Protein AF-A0A850ULE9-F1 (afdb_monomer_lite)

Organism: NCBI:txid667144

InterPro domains:
  IPR045851 AMP-binding enzyme domain superfamily [G3DSA:3.30.300.30] (105-143)

Sequence (145 aa):
MIGNGLRPGVWSEFKQRFGVGHICELYAASDGNIGFSNILNFDNTVGFSLIPWALVEYAHDTGAPLRNSQGFMQKGDCYFNTGDLLRDIGFGHVQFVDRLGDTYRWKGENVSTTEVENVLLGHPQVAEVVAYGVEIHNTNGRAGM

Foldseek 3Di:
DEEAADALVCQVVVCVVPVPPAYWAKYDAPPDPWIAIDPVRDGQFNHATPDDDDDFDADPPPRHTDADPVRDTPDDRDDDCSQWDWDDPDPRIIHTDGGNPQWKADPRDIHHQSVVFVVVCVDPVDPGDGWGFDDDPPDDMTDID

Secondary structure (DSSP, 8-state):
-EES---HHHHHHHHHHHT----EEEEE-TT-S-EEE-TT--TT--EE-SS---PPPB-TTT-PBP--TTSPPTTTS-----SEEEEEEETTEEEEEEETT--EEETTEEE-HHHHHHHHHTSTT-------EEE-TTSSSEEE-

Radius of gyration: 17.44 Å; chains: 1; bounding box: 46×30×47 Å

Structure (mmCIF, N/CA/C/O backbone):
data_AF-A0A850ULE9-F1
#
_entry.id   AF-A0A850ULE9-F1
#
loop_
_atom_site.group_PDB
_atom_site.id
_atom_site.type_symbol
_atom_site.label_atom_id
_atom_site.label_alt_id
_atom_site.label_comp_id
_atom_site.label_asym_id
_atom_site.label_entity_id
_atom_site.label_seq_id
_atom_site.pdbx_PDB_ins_code
_atom_site.Cartn_x
_atom_site.Cartn_y
_atom_site.Cartn_z
_atom_site.occupancy
_atom_site.B_iso_or_equiv
_atom_site.auth_seq_id
_atom_site.auth_comp_id
_atom_site.auth_asym_id
_atom_site.auth_atom_id
_atom_site.pdbx_PDB_model_num
ATOM 1 N N . MET A 1 1 ? -4.419 -2.521 19.288 1.00 75.69 1 MET A N 1
ATOM 2 C CA . MET A 1 1 ? -4.435 -3.613 18.290 1.00 75.69 1 MET A CA 1
ATOM 3 C C . MET A 1 1 ? -3.129 -3.570 17.513 1.00 75.69 1 MET A C 1
ATOM 5 O O . MET A 1 1 ? -2.621 -2.471 17.329 1.00 75.69 1 MET A O 1
ATOM 9 N N . ILE A 1 2 ? -2.585 -4.723 17.113 1.00 77.44 2 ILE A N 1
ATOM 10 C CA . ILE A 1 2 ? -1.470 -4.797 16.158 1.00 77.44 2 ILE A CA 1
ATOM 11 C C . ILE A 1 2 ? -2.048 -5.283 14.825 1.00 77.44 2 ILE A C 1
ATOM 13 O O . ILE A 1 2 ? -2.752 -6.293 14.824 1.00 77.44 2 ILE A O 1
ATOM 17 N N . GLY A 1 3 ? -1.821 -4.534 13.749 1.00 71.69 3 GLY A N 1
ATOM 18 C CA . GLY A 1 3 ? -2.360 -4.774 12.409 1.00 71.69 3 GLY A CA 1
ATOM 19 C C . GLY A 1 3 ? -1.267 -4.934 11.350 1.00 71.69 3 GLY A C 1
ATOM 20 O O . GLY A 1 3 ? -0.075 -4.835 11.655 1.00 71.69 3 GLY A O 1
ATOM 21 N N . ASN A 1 4 ? -1.694 -5.209 10.114 1.00 75.19 4 ASN A N 1
ATOM 22 C CA . ASN A 1 4 ? -0.820 -5.319 8.945 1.00 75.19 4 ASN A CA 1
ATOM 23 C C . ASN A 1 4 ? -1.383 -4.519 7.755 1.00 75.19 4 ASN A C 1
ATOM 25 O O . ASN A 1 4 ? -1.817 -5.087 6.756 1.00 75.19 4 ASN A O 1
ATOM 29 N N . GLY A 1 5 ? -1.436 -3.198 7.903 1.00 69.25 5 GLY A N 1
ATOM 30 C CA . GLY A 1 5 ? -1.832 -2.250 6.866 1.00 69.25 5 GLY A CA 1
ATOM 31 C C . GLY A 1 5 ? -3.338 -2.035 6.746 1.00 69.25 5 GLY A C 1
ATOM 32 O O . GLY A 1 5 ? -3.873 -2.115 5.641 1.00 69.25 5 GLY A O 1
ATOM 33 N N . LEU A 1 6 ? -4.044 -1.740 7.847 1.00 77.19 6 LEU A N 1
ATOM 34 C CA . LEU A 1 6 ? -5.456 -1.353 7.750 1.00 77.19 6 LEU A CA 1
ATOM 35 C C . LEU A 1 6 ? -5.609 -0.137 6.814 1.00 77.19 6 LEU A C 1
ATOM 37 O O . LEU A 1 6 ? -4.830 0.819 6.874 1.00 77.19 6 LEU A O 1
ATOM 41 N N . ARG A 1 7 ? -6.630 -0.158 5.951 1.00 76.00 7 ARG A N 1
ATOM 42 C CA . ARG A 1 7 ? -6.848 0.898 4.954 1.00 76.00 7 ARG A CA 1
ATOM 43 C C . ARG A 1 7 ? -7.200 2.233 5.614 1.00 76.00 7 ARG A C 1
ATOM 45 O O . ARG A 1 7 ? -8.101 2.246 6.451 1.00 76.00 7 ARG A O 1
ATOM 52 N N . PRO A 1 8 ? -6.612 3.361 5.178 1.00 78.06 8 PRO A N 1
ATOM 53 C CA . PRO A 1 8 ? -6.877 4.690 5.740 1.00 78.06 8 PRO A CA 1
ATOM 54 C C . PRO A 1 8 ? -8.362 5.051 5.892 1.00 78.06 8 PRO A C 1
ATOM 56 O O . PRO A 1 8 ? -8.768 5.618 6.900 1.00 78.06 8 PRO A O 1
ATOM 59 N N . GLY A 1 9 ? -9.195 4.692 4.909 1.00 77.56 9 GLY A N 1
ATOM 60 C CA . GLY A 1 9 ? -10.633 4.980 4.948 1.00 77.56 9 GLY A CA 1
ATOM 61 C C . GLY A 1 9 ? -11.392 4.247 6.060 1.00 77.56 9 GLY A C 1
ATOM 62 O O . GLY A 1 9 ? -12.436 4.716 6.492 1.00 77.56 9 GLY A O 1
ATOM 63 N N . VAL A 1 10 ? -10.853 3.131 6.560 1.00 80.75 10 VAL A N 1
ATOM 64 C CA . VAL A 1 10 ? -11.532 2.235 7.510 1.00 80.75 10 VAL A CA 1
ATOM 65 C C . VAL A 1 10 ? -11.115 2.506 8.963 1.00 80.75 10 VAL A C 1
ATOM 67 O O . VAL A 1 10 ? -11.829 2.131 9.890 1.00 80.75 10 VAL A O 1
ATOM 70 N N . TRP A 1 11 ? -9.985 3.183 9.206 1.00 85.50 11 TRP A N 1
ATOM 71 C CA . TRP A 1 11 ? -9.425 3.356 10.559 1.00 85.50 11 TRP A CA 1
ATOM 72 C C . TRP A 1 11 ? -10.388 4.012 11.539 1.00 85.50 11 TRP A C 1
ATOM 74 O O . TRP A 1 11 ? -10.593 3.495 12.638 1.00 85.50 11 TRP A O 1
ATOM 84 N N . SER A 1 12 ? -10.961 5.153 11.160 1.00 85.44 12 SER A N 1
ATOM 85 C CA . SER A 1 12 ? -11.820 5.942 12.046 1.00 85.44 12 SER A CA 1
ATOM 86 C C . SER A 1 12 ? -13.062 5.155 12.458 1.00 85.44 12 SER A C 1
ATOM 88 O O . SER A 1 12 ? -13.373 5.061 13.647 1.00 85.44 12 SER A O 1
ATOM 90 N N . GLU A 1 13 ? -13.726 4.528 11.487 1.00 85.25 13 GLU A N 1
ATOM 91 C CA . GLU A 1 13 ? -14.904 3.694 11.725 1.00 85.25 13 GLU A CA 1
ATOM 92 C C . GLU A 1 13 ? -14.557 2.469 12.568 1.00 85.25 13 GLU A C 1
ATOM 94 O O . GLU A 1 13 ? -15.275 2.141 13.511 1.00 85.25 13 GLU A O 1
ATOM 99 N N . PHE A 1 14 ? -13.420 1.827 12.294 1.00 85.69 14 PHE A N 1
ATOM 100 C CA . PHE A 1 14 ? -12.947 0.677 13.053 1.00 85.69 14 PHE A CA 1
ATOM 101 C C . PHE A 1 14 ? -12.672 1.031 14.521 1.00 85.69 14 PHE A C 1
ATOM 103 O O . PHE A 1 14 ? -13.171 0.360 15.431 1.00 85.69 14 PHE A O 1
ATOM 110 N N . LYS A 1 15 ? -11.924 2.115 14.773 1.00 88.75 15 LYS A N 1
ATOM 111 C CA . LYS A 1 15 ? -11.646 2.602 16.133 1.00 88.75 15 LYS A CA 1
ATOM 112 C C . LYS A 1 15 ? -12.935 2.895 16.888 1.00 88.75 15 LYS A C 1
ATOM 114 O O . LYS A 1 15 ? -13.076 2.462 18.031 1.00 88.75 15 LYS A O 1
ATOM 119 N N . GLN A 1 16 ? -13.875 3.586 16.245 1.00 88.81 16 GLN A N 1
ATOM 120 C CA . GLN A 1 16 ? -15.159 3.936 16.842 1.00 88.81 16 GLN A CA 1
ATOM 121 C C . GLN A 1 16 ? -16.005 2.694 17.140 1.00 88.81 16 GLN A C 1
ATOM 123 O O . GLN A 1 16 ? -16.526 2.556 18.246 1.00 88.81 16 GLN A O 1
ATOM 128 N N . ARG A 1 17 ? -16.120 1.777 16.176 1.00 89.62 17 ARG A N 1
ATOM 129 C CA . ARG A 1 17 ? -16.961 0.579 16.274 1.00 89.62 17 ARG A CA 1
ATOM 130 C C . ARG A 1 17 ? -16.498 -0.376 17.368 1.00 89.62 17 ARG A C 1
ATOM 132 O O . ARG A 1 17 ? -17.336 -0.960 18.049 1.00 89.62 17 ARG A O 1
ATOM 139 N N . PHE A 1 18 ? -15.187 -0.541 17.534 1.00 89.50 18 PHE A N 1
ATOM 140 C CA . PHE A 1 18 ? -14.614 -1.528 18.453 1.00 89.50 18 PHE A CA 1
ATOM 141 C C . PHE A 1 18 ? -13.975 -0.918 19.709 1.00 89.50 18 PHE A C 1
ATOM 143 O O . PHE A 1 18 ? -13.430 -1.653 20.531 1.00 89.50 18 PHE A O 1
ATOM 150 N N . GLY A 1 19 ? -14.026 0.407 19.878 1.00 89.25 19 GLY A N 1
ATOM 151 C CA . GLY A 1 19 ? -13.435 1.091 21.032 1.00 89.25 19 GLY A CA 1
ATOM 152 C C . GLY A 1 19 ? -11.908 0.975 21.090 1.00 89.25 19 GLY A C 1
ATOM 153 O O . GLY A 1 19 ? -11.328 0.886 22.172 1.00 89.25 19 GLY A O 1
ATOM 154 N N . VAL A 1 20 ? -11.239 0.939 19.934 1.00 87.75 20 VAL A N 1
ATOM 155 C CA . VAL A 1 20 ? -9.781 0.766 19.850 1.00 87.75 20 VAL A CA 1
ATOM 156 C C . VAL A 1 20 ? -9.090 2.128 19.909 1.00 87.75 20 VAL A C 1
ATOM 158 O O . VAL A 1 20 ? -9.109 2.885 18.946 1.00 87.75 20 VAL A O 1
ATOM 161 N N . GLY A 1 21 ? -8.431 2.435 21.029 1.00 83.94 21 GLY A N 1
ATOM 162 C CA . GLY A 1 21 ? -7.683 3.694 21.185 1.00 83.94 21 GLY A CA 1
ATOM 163 C C . GLY A 1 21 ? -6.339 3.732 20.445 1.00 83.94 21 GLY A C 1
ATOM 164 O O . GLY A 1 21 ? -5.875 4.803 20.057 1.00 83.94 21 GLY A O 1
ATOM 165 N N . HIS A 1 22 ? -5.722 2.566 20.221 1.00 86.00 22 HIS A N 1
ATOM 166 C CA . HIS A 1 22 ? -4.390 2.458 19.619 1.00 86.00 22 HIS A CA 1
ATOM 167 C C . HIS A 1 22 ? -4.329 1.379 18.535 1.00 86.00 22 HIS A C 1
ATOM 169 O O . HIS A 1 22 ? -4.675 0.216 18.790 1.00 86.00 22 HIS A O 1
ATOM 175 N N . ILE A 1 23 ? -3.835 1.756 17.356 1.00 85.88 23 ILE A N 1
ATOM 176 C CA . ILE A 1 23 ? -3.549 0.856 16.234 1.00 85.88 23 ILE A CA 1
ATOM 177 C C . ILE A 1 23 ? -2.048 0.938 15.961 1.00 85.88 23 ILE A C 1
ATOM 179 O O . ILE A 1 23 ? -1.535 1.983 15.577 1.00 85.88 23 ILE A O 1
ATOM 183 N N . CYS A 1 24 ? -1.349 -0.167 16.200 1.00 86.56 24 CYS A N 1
ATOM 184 C CA . CYS A 1 24 ? 0.055 -0.326 15.858 1.00 86.56 24 CYS A CA 1
ATOM 185 C C . CYS A 1 24 ? 0.130 -1.136 14.566 1.00 86.56 24 CYS A C 1
ATOM 187 O O . CYS A 1 24 ? -0.217 -2.314 14.555 1.00 86.56 24 CYS A O 1
ATOM 189 N N . GLU A 1 25 ? 0.544 -0.505 13.479 1.00 88.69 25 GLU A N 1
ATOM 190 C CA . GLU A 1 25 ? 0.745 -1.184 12.204 1.00 88.69 25 GLU A CA 1
ATOM 191 C C . GLU A 1 25 ? 2.181 -1.671 12.067 1.00 88.69 25 GLU A C 1
ATOM 193 O O . GLU A 1 25 ? 3.126 -1.029 12.540 1.00 88.69 25 GLU A O 1
ATOM 198 N N . LEU A 1 26 ? 2.327 -2.802 11.391 1.00 88.75 26 LEU A N 1
ATOM 199 C CA . LEU A 1 26 ? 3.597 -3.319 10.914 1.00 88.75 26 LEU A CA 1
ATOM 200 C C . LEU A 1 26 ? 3.477 -3.517 9.410 1.00 88.75 26 LEU A C 1
ATOM 202 O O . LEU A 1 26 ? 2.473 -4.034 8.941 1.00 88.75 26 LEU A O 1
ATOM 206 N N . TYR A 1 27 ? 4.499 -3.120 8.666 1.00 90.06 27 TYR A N 1
ATOM 207 C CA . TYR A 1 27 ? 4.617 -3.422 7.245 1.00 90.06 27 TYR A CA 1
ATOM 208 C C . TYR A 1 27 ? 6.030 -3.917 6.965 1.00 90.06 27 TYR A C 1
ATOM 210 O O . TYR A 1 27 ? 7.010 -3.279 7.350 1.00 90.06 27 TYR A O 1
ATOM 218 N N . ALA A 1 28 ? 6.142 -5.065 6.309 1.00 88.38 28 ALA A N 1
ATOM 219 C CA . ALA A 1 28 ? 7.403 -5.638 5.867 1.00 88.38 28 ALA A CA 1
ATOM 220 C C . ALA A 1 28 ? 7.142 -6.630 4.729 1.00 88.38 28 ALA A C 1
ATOM 222 O O . ALA A 1 28 ? 6.081 -7.251 4.670 1.00 88.38 28 ALA A O 1
ATOM 223 N N . ALA A 1 29 ? 8.135 -6.821 3.866 1.00 84.62 29 ALA A N 1
ATOM 224 C CA . ALA A 1 29 ? 8.146 -7.896 2.880 1.00 84.62 29 ALA A CA 1
ATOM 225 C C . ALA A 1 29 ? 9.063 -9.021 3.370 1.00 84.62 29 ALA A C 1
ATOM 227 O O . ALA A 1 29 ? 10.147 -8.741 3.876 1.00 84.62 29 ALA A O 1
ATOM 228 N N . SER A 1 30 ? 8.667 -10.286 3.197 1.00 81.38 30 SER A N 1
ATOM 229 C CA . SER A 1 30 ? 9.490 -11.437 3.609 1.00 81.38 30 SER A CA 1
ATOM 230 C C . SER A 1 30 ? 10.855 -11.472 2.916 1.00 81.38 30 SER A C 1
ATOM 232 O O . SER A 1 30 ? 11.839 -11.868 3.533 1.00 81.38 30 SER A O 1
ATOM 234 N N . ASP A 1 31 ? 10.910 -11.012 1.665 1.00 81.44 31 ASP A N 1
ATOM 235 C CA . ASP A 1 31 ? 12.137 -10.934 0.864 1.00 81.44 31 ASP A CA 1
ATOM 236 C C . ASP A 1 31 ? 12.844 -9.567 0.980 1.00 81.44 31 ASP A C 1
ATOM 238 O O . ASP A 1 31 ? 13.901 -9.350 0.387 1.00 81.44 31 ASP A O 1
ATOM 242 N N . GLY A 1 32 ? 12.260 -8.629 1.734 1.00 80.00 32 GLY A N 1
ATOM 243 C CA . GLY A 1 32 ? 12.798 -7.292 1.959 1.00 80.00 32 GLY A CA 1
ATOM 244 C C . GLY A 1 32 ? 13.578 -7.202 3.269 1.00 80.00 32 GLY A C 1
ATOM 245 O O . GLY A 1 32 ? 13.284 -7.874 4.251 1.00 80.00 32 GLY A O 1
ATOM 246 N N . ASN A 1 33 ? 14.567 -6.314 3.314 1.00 82.75 33 ASN A N 1
ATOM 247 C CA . ASN A 1 33 ? 15.337 -6.014 4.526 1.00 82.75 33 ASN A CA 1
ATOM 248 C C . ASN A 1 33 ? 14.840 -4.759 5.269 1.00 82.75 33 ASN A C 1
ATOM 250 O O . ASN A 1 33 ? 15.458 -4.350 6.252 1.00 82.75 33 ASN A O 1
ATOM 254 N N . ILE A 1 34 ? 13.751 -4.144 4.796 1.00 87.62 34 ILE A N 1
ATOM 255 C CA . ILE A 1 34 ? 13.150 -2.942 5.378 1.00 87.62 34 ILE A CA 1
ATOM 256 C C . ILE A 1 34 ? 11.759 -3.267 5.909 1.00 87.62 34 ILE A C 1
ATOM 258 O O . ILE A 1 34 ? 10.946 -3.887 5.225 1.00 87.62 34 ILE A O 1
ATOM 262 N N . GLY A 1 35 ? 11.493 -2.802 7.127 1.00 89.75 35 GLY A N 1
ATOM 263 C CA . GLY A 1 35 ? 10.169 -2.791 7.730 1.00 89.75 35 GLY A CA 1
ATOM 264 C C . GLY A 1 35 ? 9.808 -1.398 8.236 1.00 89.75 35 GLY A C 1
ATOM 265 O O . GLY A 1 35 ? 10.685 -0.583 8.541 1.00 89.75 35 GLY A O 1
ATOM 266 N N . PHE A 1 36 ? 8.510 -1.147 8.326 1.00 92.62 36 PHE A N 1
ATOM 267 C CA . PHE A 1 36 ? 7.907 0.067 8.849 1.00 92.62 36 PHE A CA 1
ATOM 268 C C . PHE A 1 36 ? 7.023 -0.304 10.035 1.00 92.62 36 PHE A C 1
ATOM 270 O O . PHE A 1 36 ? 6.395 -1.367 10.046 1.00 92.62 36 PHE A O 1
ATOM 277 N N . SER A 1 37 ? 7.005 0.551 11.054 1.00 92.25 37 SER A N 1
ATOM 278 C CA . SER A 1 37 ? 6.159 0.333 12.222 1.00 92.25 37 SER A CA 1
ATOM 279 C C . SER A 1 37 ? 5.554 1.628 12.736 1.00 92.25 37 SER A C 1
ATOM 281 O O . SER A 1 37 ? 6.251 2.626 12.938 1.00 92.25 37 SER A O 1
ATOM 283 N N . ASN A 1 38 ? 4.246 1.610 12.984 1.00 91.88 38 ASN A N 1
ATOM 284 C CA . ASN A 1 38 ? 3.514 2.727 13.568 1.00 91.88 38 ASN A CA 1
ATOM 285 C C . ASN A 1 38 ? 3.454 2.623 15.100 1.00 91.88 38 ASN A C 1
ATOM 287 O O . ASN A 1 38 ? 2.387 2.547 15.709 1.00 91.88 38 ASN A O 1
ATOM 291 N N . ILE A 1 39 ? 4.619 2.633 15.746 1.00 87.75 39 ILE A N 1
ATOM 292 C CA . ILE A 1 39 ? 4.704 2.633 17.215 1.00 87.75 39 ILE A CA 1
ATOM 293 C C . ILE A 1 39 ? 4.255 3.959 17.846 1.00 87.75 39 ILE A C 1
ATOM 295 O O . ILE A 1 39 ? 3.921 3.995 19.028 1.00 87.75 39 ILE A O 1
ATOM 299 N N . LEU A 1 40 ? 4.246 5.048 17.070 1.00 88.00 40 LEU A N 1
ATOM 300 C CA . LEU A 1 40 ? 3.856 6.385 17.530 1.00 88.00 40 LEU A CA 1
ATOM 301 C C . LEU A 1 40 ? 2.336 6.605 17.510 1.00 88.00 40 LEU A C 1
ATOM 303 O O . LEU A 1 40 ? 1.873 7.651 17.958 1.00 88.00 40 LEU A O 1
ATOM 307 N N . ASN A 1 41 ? 1.565 5.613 17.043 1.00 87.25 41 ASN A N 1
ATOM 308 C CA . ASN A 1 41 ? 0.104 5.648 16.968 1.00 87.25 41 ASN A CA 1
ATOM 309 C C . ASN A 1 41 ? -0.428 6.835 16.145 1.00 87.25 41 ASN A C 1
ATOM 311 O O . ASN A 1 41 ? -1.414 7.470 16.522 1.00 87.25 41 ASN A O 1
ATOM 315 N N . PHE A 1 42 ? 0.235 7.147 15.031 1.00 89.62 42 PHE A N 1
ATOM 316 C CA . PHE A 1 42 ? -0.283 8.099 14.054 1.00 89.62 42 PHE A CA 1
ATOM 317 C C . PHE A 1 42 ? -1.378 7.450 13.218 1.00 89.62 42 PHE A C 1
ATOM 319 O O . PHE A 1 42 ? -1.318 6.259 12.923 1.00 89.62 42 PHE A O 1
ATOM 326 N N . ASP A 1 43 ? -2.392 8.223 12.848 1.00 89.31 43 ASP A N 1
ATOM 327 C CA . ASP A 1 43 ? -3.502 7.689 12.071 1.00 89.31 43 ASP A CA 1
ATOM 328 C C . ASP A 1 43 ? -3.131 7.483 10.600 1.00 89.31 43 ASP A C 1
ATOM 330 O O . ASP A 1 43 ? -2.408 8.283 10.006 1.00 89.31 43 ASP A O 1
ATOM 334 N N . ASN A 1 44 ? -3.676 6.420 10.002 1.00 88.94 44 ASN A N 1
ATOM 335 C CA . ASN A 1 44 ? -3.645 6.146 8.566 1.00 88.94 44 ASN A CA 1
ATOM 336 C C . ASN A 1 44 ? -2.244 5.923 7.979 1.00 88.94 44 ASN A C 1
ATOM 338 O O . ASN A 1 44 ? -1.978 6.299 6.834 1.00 88.94 44 ASN A O 1
ATOM 342 N N . THR A 1 45 ? -1.348 5.301 8.743 1.00 91.44 45 THR A N 1
ATOM 343 C CA . THR A 1 45 ? 0.040 5.054 8.340 1.00 91.44 45 THR A CA 1
ATOM 344 C C . THR A 1 45 ? 0.507 3.670 8.767 1.00 91.44 45 THR A C 1
ATOM 346 O O . THR A 1 45 ? 0.160 3.194 9.847 1.00 91.44 45 THR A O 1
ATOM 349 N N . VAL A 1 46 ? 1.347 3.044 7.937 1.00 91.44 46 VAL A N 1
ATOM 350 C CA . VAL A 1 46 ? 2.094 1.838 8.336 1.00 91.44 46 VAL A CA 1
ATOM 351 C C . VAL A 1 46 ? 3.337 2.180 9.166 1.00 91.44 46 VAL A C 1
ATOM 353 O O . VAL A 1 46 ? 4.037 1.298 9.656 1.00 91.44 46 VAL A O 1
ATOM 356 N N . GLY A 1 47 ? 3.581 3.475 9.371 1.00 92.62 47 GLY A N 1
ATOM 357 C CA . GLY A 1 47 ? 4.618 4.016 10.225 1.00 92.62 47 GLY A CA 1
ATOM 358 C C . GLY A 1 47 ? 5.863 4.435 9.464 1.00 92.62 47 GLY A C 1
ATOM 359 O O . GLY A 1 47 ? 5.816 4.759 8.277 1.00 92.62 47 GLY A O 1
ATOM 360 N N . PHE A 1 48 ? 6.978 4.439 10.184 1.00 92.94 48 PHE A N 1
ATOM 361 C CA . PHE A 1 48 ? 8.287 4.857 9.695 1.00 92.94 48 PHE A CA 1
ATOM 362 C C . PHE A 1 48 ? 9.300 3.718 9.829 1.00 92.94 48 PHE A C 1
ATOM 364 O O . PHE A 1 48 ? 9.068 2.745 10.555 1.00 92.94 48 PHE A O 1
ATOM 371 N N . SER A 1 49 ? 10.430 3.845 9.134 1.00 91.94 49 SER A N 1
ATOM 372 C CA . SER A 1 49 ? 11.572 2.940 9.275 1.00 91.94 49 SER A CA 1
ATOM 373 C C . SER A 1 49 ? 12.756 3.643 9.939 1.00 91.94 49 SER A C 1
ATOM 375 O O . SER A 1 49 ? 12.957 4.844 9.763 1.00 91.94 49 SER A O 1
ATOM 377 N N . LEU A 1 50 ? 13.548 2.885 10.700 1.00 89.06 50 LEU A N 1
ATOM 378 C CA . LEU A 1 50 ? 14.763 3.372 11.367 1.00 89.06 50 LEU A CA 1
ATOM 379 C C . LEU A 1 50 ? 16.002 3.336 10.465 1.00 89.06 50 LEU A C 1
ATOM 381 O O . LEU A 1 50 ? 17.030 3.917 10.809 1.00 89.06 50 LEU A O 1
ATOM 385 N N . ILE A 1 51 ? 15.917 2.638 9.336 1.00 88.25 51 ILE A N 1
ATOM 386 C CA . ILE A 1 51 ? 16.996 2.540 8.355 1.00 88.25 51 ILE A CA 1
ATOM 387 C C . ILE A 1 51 ? 16.699 3.438 7.149 1.00 88.25 51 ILE A C 1
ATOM 389 O O . ILE A 1 51 ? 15.527 3.671 6.857 1.00 88.25 51 ILE A O 1
ATOM 393 N N . PRO A 1 52 ? 17.720 3.958 6.442 1.00 87.75 52 PRO A N 1
ATOM 394 C CA . PRO A 1 52 ? 17.504 4.795 5.266 1.00 87.75 52 PRO A CA 1
ATOM 395 C C . PRO A 1 52 ? 16.700 4.071 4.182 1.00 87.75 52 PRO A C 1
ATOM 397 O O . PRO A 1 52 ? 16.988 2.923 3.847 1.00 87.75 52 PRO A O 1
ATOM 400 N N . TRP A 1 53 ? 15.730 4.769 3.602 1.00 87.81 53 TRP A N 1
ATOM 401 C CA . TRP A 1 53 ? 14.891 4.275 2.516 1.00 87.81 53 TRP A CA 1
ATOM 402 C C . TRP A 1 53 ? 14.575 5.409 1.540 1.00 87.81 53 TRP A C 1
ATOM 404 O O . TRP A 1 53 ? 14.737 6.589 1.857 1.00 87.81 53 TRP A O 1
ATOM 414 N N . ALA A 1 54 ? 14.130 5.041 0.344 1.00 86.88 54 ALA A N 1
ATOM 415 C CA . ALA A 1 54 ? 13.586 5.958 -0.644 1.00 86.88 54 ALA A CA 1
ATOM 416 C C . ALA A 1 54 ? 12.451 5.257 -1.393 1.00 86.88 54 ALA A C 1
ATOM 418 O O . ALA A 1 54 ? 12.521 4.049 -1.629 1.00 86.88 54 ALA A O 1
ATOM 419 N N . LEU A 1 55 ? 11.417 6.010 -1.763 1.00 87.31 55 LEU A N 1
ATOM 420 C CA . LEU A 1 55 ? 10.399 5.529 -2.691 1.00 87.31 55 LEU A CA 1
ATOM 421 C C . LEU A 1 55 ? 10.847 5.810 -4.119 1.00 87.31 55 LEU A C 1
ATOM 423 O O . LEU A 1 55 ? 11.424 6.857 -4.411 1.00 87.31 55 LEU A O 1
ATOM 427 N N . VAL A 1 56 ? 10.561 4.858 -4.998 1.00 87.12 56 VAL A N 1
ATOM 428 C CA . VAL A 1 56 ? 10.765 5.005 -6.434 1.00 87.12 56 VAL A CA 1
ATOM 429 C C . VAL A 1 56 ? 9.418 5.335 -7.056 1.00 87.12 56 VAL A C 1
ATOM 431 O O . VAL A 1 56 ? 8.451 4.596 -6.877 1.00 87.12 56 VAL A O 1
ATOM 434 N N . GLU A 1 57 ? 9.347 6.452 -7.776 1.00 84.69 57 GLU A N 1
ATOM 435 C CA . GLU A 1 57 ? 8.148 6.801 -8.537 1.00 84.69 57 GLU A CA 1
ATOM 436 C C . GLU A 1 57 ? 7.902 5.781 -9.654 1.00 84.69 57 GLU A C 1
ATOM 438 O O . GLU A 1 57 ? 8.847 5.262 -10.253 1.00 84.69 57 GLU A O 1
ATOM 443 N N . TYR A 1 58 ? 6.635 5.517 -9.971 1.00 80.12 58 TYR A N 1
ATOM 444 C CA . TYR A 1 58 ? 6.256 4.538 -10.987 1.00 80.12 58 TYR A CA 1
ATOM 445 C C . TYR A 1 58 ? 5.233 5.100 -11.978 1.00 80.12 58 TYR A C 1
ATOM 447 O O . TYR A 1 58 ? 4.410 5.952 -11.642 1.00 80.12 58 TYR A O 1
ATOM 455 N N . ALA A 1 59 ? 5.311 4.621 -13.217 1.00 79.56 59 ALA A N 1
ATOM 456 C CA . ALA A 1 59 ? 4.378 4.934 -14.282 1.00 79.56 59 ALA A CA 1
ATOM 457 C C . ALA A 1 59 ? 3.099 4.106 -14.110 1.00 79.56 59 ALA A C 1
ATOM 459 O O . ALA A 1 59 ? 3.124 2.877 -14.206 1.00 79.56 59 ALA A O 1
ATOM 460 N N . HIS A 1 60 ? 1.979 4.790 -13.876 1.00 68.81 60 HIS A N 1
ATOM 461 C CA . HIS A 1 60 ? 0.682 4.176 -13.575 1.00 68.81 60 HIS A CA 1
ATOM 462 C C . HIS A 1 60 ? 0.173 3.210 -14.661 1.00 68.81 60 HIS A C 1
ATOM 464 O O . HIS A 1 60 ? -0.544 2.257 -14.380 1.00 68.81 60 HIS A O 1
ATOM 470 N N . ASP A 1 61 ? 0.528 3.456 -15.916 1.00 67.69 61 ASP A N 1
ATOM 471 C CA . ASP A 1 61 ? 0.079 2.701 -17.084 1.00 67.69 61 ASP A CA 1
ATOM 472 C C . ASP A 1 61 ? 0.865 1.404 -17.314 1.00 67.69 61 ASP A C 1
ATOM 474 O O . ASP A 1 61 ? 0.283 0.368 -17.631 1.00 67.69 61 ASP A O 1
ATOM 478 N N . THR A 1 62 ? 2.186 1.461 -17.161 1.00 69.06 62 THR A N 1
ATOM 479 C CA . THR A 1 62 ? 3.092 0.345 -17.468 1.00 69.06 62 THR A CA 1
ATOM 480 C C . THR A 1 62 ? 3.528 -0.436 -16.234 1.00 69.06 62 THR A C 1
ATOM 482 O O . THR A 1 62 ? 4.099 -1.517 -16.371 1.00 69.06 62 THR A O 1
ATOM 485 N N . GLY A 1 63 ? 3.312 0.103 -15.030 1.00 69.62 63 GLY A N 1
ATOM 486 C CA . GLY A 1 63 ? 3.870 -0.459 -13.799 1.00 69.62 63 GLY A CA 1
ATOM 487 C C . GLY A 1 63 ? 5.394 -0.316 -13.713 1.00 69.62 63 GLY A C 1
ATOM 488 O O . GLY A 1 63 ? 6.010 -0.827 -12.779 1.00 69.62 63 GLY A O 1
ATOM 489 N N . ALA A 1 64 ? 6.024 0.356 -14.684 1.00 76.94 64 ALA A N 1
ATOM 490 C CA . ALA A 1 64 ? 7.465 0.507 -14.733 1.00 76.94 64 ALA A CA 1
ATOM 491 C C . ALA A 1 64 ? 7.895 1.702 -13.873 1.00 76.94 64 ALA A C 1
ATOM 493 O O . ALA A 1 64 ? 7.269 2.761 -13.924 1.00 76.94 64 ALA A O 1
ATOM 494 N N . PRO A 1 65 ? 8.982 1.589 -13.107 1.00 79.69 65 PRO A N 1
ATOM 495 C CA . PRO A 1 65 ? 9.508 2.722 -12.366 1.00 79.69 65 PRO A CA 1
ATOM 496 C C . PRO A 1 65 ? 9.996 3.841 -13.297 1.00 79.69 65 PRO A C 1
ATOM 498 O O . PRO A 1 65 ? 10.619 3.594 -14.338 1.00 79.69 65 PRO A O 1
ATOM 501 N N . LEU A 1 66 ? 9.724 5.083 -12.902 1.00 82.12 66 LEU A N 1
ATOM 502 C CA . LEU A 1 66 ? 10.106 6.274 -13.643 1.00 82.12 66 LEU A CA 1
ATOM 503 C C . LEU A 1 66 ? 11.615 6.508 -13.553 1.00 82.12 66 LEU A C 1
ATOM 505 O O . LEU A 1 66 ? 12.251 6.366 -12.506 1.00 82.12 66 LEU A O 1
ATOM 509 N N . ARG A 1 67 ? 12.192 6.883 -14.694 1.00 81.06 67 ARG A N 1
ATOM 510 C CA . ARG A 1 67 ? 13.624 7.133 -14.864 1.00 81.06 67 ARG A CA 1
ATOM 511 C C . ARG A 1 67 ? 13.850 8.582 -15.272 1.00 81.06 67 ARG A C 1
ATOM 513 O O . ARG A 1 67 ? 13.069 9.152 -16.029 1.00 81.06 67 ARG A O 1
ATOM 520 N N . ASN A 1 68 ? 14.927 9.179 -14.778 1.00 79.19 68 ASN A N 1
ATOM 521 C CA . ASN A 1 68 ? 15.364 10.506 -15.190 1.00 79.19 68 ASN A CA 1
ATOM 522 C C . ASN A 1 68 ? 15.974 10.482 -16.608 1.00 79.19 68 ASN A C 1
ATOM 524 O O . ASN A 1 68 ? 16.139 9.426 -17.220 1.00 79.19 68 ASN A O 1
ATOM 528 N N . SER A 1 69 ? 16.356 11.652 -17.125 1.00 78.81 69 SER A N 1
ATOM 529 C CA . SER A 1 69 ? 16.941 11.817 -18.468 1.00 78.81 69 SER A CA 1
ATOM 530 C C . SER A 1 69 ? 18.255 11.057 -18.699 1.00 78.81 69 SER A C 1
ATOM 532 O O . SER A 1 69 ? 18.671 10.894 -19.842 1.00 78.81 69 SER A O 1
ATOM 534 N N . GLN A 1 70 ? 18.903 10.583 -17.635 1.00 73.50 70 GLN A N 1
ATOM 535 C CA . GLN A 1 70 ? 20.117 9.770 -17.681 1.00 73.50 70 GLN A CA 1
ATO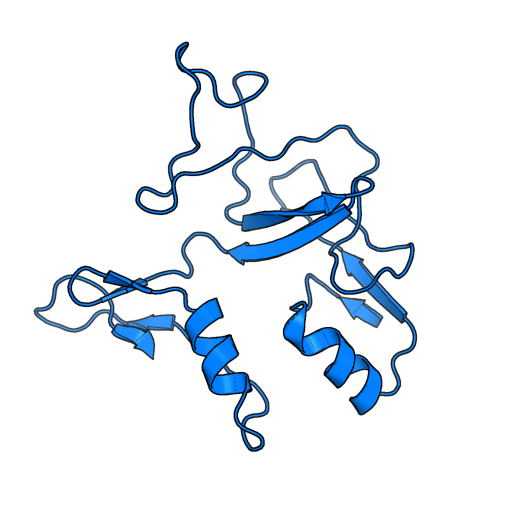M 536 C C . GLN A 1 70 ? 19.823 8.262 -17.549 1.00 73.50 70 GLN A C 1
ATOM 538 O O . GLN A 1 70 ? 20.751 7.463 -17.517 1.00 73.50 70 GLN A O 1
ATOM 543 N N . GLY A 1 71 ? 18.548 7.860 -17.476 1.00 68.06 71 GLY A N 1
ATOM 544 C CA . GLY A 1 71 ? 18.122 6.462 -17.359 1.00 68.06 71 GLY A CA 1
ATOM 545 C C . GLY A 1 71 ? 18.085 5.919 -15.927 1.00 68.06 71 GLY A C 1
ATOM 546 O O . GLY A 1 71 ? 17.667 4.777 -15.721 1.00 68.06 71 GLY A O 1
ATOM 547 N N . PHE A 1 72 ? 18.448 6.725 -14.929 1.00 64.12 72 PHE A N 1
ATOM 548 C CA . PHE A 1 72 ? 18.428 6.325 -13.524 1.00 64.12 72 PHE A CA 1
ATOM 549 C C . PHE A 1 72 ? 17.032 6.492 -12.933 1.00 64.12 72 PHE A C 1
ATOM 551 O O . PHE A 1 72 ? 16.412 7.546 -13.076 1.00 64.12 72 PHE A O 1
ATOM 558 N N . MET A 1 73 ? 16.558 5.492 -12.196 1.00 69.62 73 MET A N 1
ATOM 559 C CA . MET A 1 73 ? 15.494 5.725 -11.219 1.00 69.62 73 MET A CA 1
ATOM 560 C C . MET A 1 73 ? 16.091 6.505 -10.043 1.00 69.62 73 MET A C 1
ATOM 562 O O . MET A 1 73 ? 17.230 6.253 -9.639 1.00 69.62 73 MET A O 1
ATOM 566 N N . GLN A 1 74 ? 15.374 7.480 -9.498 1.00 63.12 74 GLN A N 1
ATOM 567 C CA . GLN A 1 74 ? 15.883 8.269 -8.370 1.00 63.12 74 GLN A CA 1
ATOM 568 C C . GLN A 1 74 ? 15.919 7.379 -7.097 1.00 63.12 74 GLN A C 1
ATOM 570 O O . GLN A 1 74 ? 14.896 6.795 -6.773 1.00 63.12 74 GLN A O 1
ATOM 575 N N . LYS A 1 75 ? 17.010 7.176 -6.330 1.00 52.88 75 LYS A N 1
ATOM 576 C CA . LYS A 1 75 ? 18.444 7.449 -6.561 1.00 52.88 75 LYS A CA 1
ATOM 577 C C . LYS A 1 75 ? 19.302 6.242 -6.101 1.00 52.88 75 LYS A C 1
ATOM 579 O O . LYS A 1 75 ? 19.373 5.986 -4.903 1.00 52.88 75 LYS A O 1
ATOM 584 N N . GLY A 1 76 ? 20.005 5.566 -7.029 1.00 57.19 76 GLY A N 1
ATOM 585 C CA . GLY A 1 76 ? 21.116 4.636 -6.712 1.00 57.19 76 GLY A CA 1
ATOM 586 C C . GLY A 1 76 ? 21.249 3.312 -7.491 1.00 57.19 76 GLY A C 1
ATOM 587 O O . GLY A 1 76 ? 22.109 2.515 -7.139 1.00 57.19 76 GLY A O 1
ATOM 588 N N . ASP A 1 77 ? 20.446 3.097 -8.539 1.00 61.53 77 ASP A N 1
ATOM 589 C CA . ASP A 1 77 ? 20.530 2.021 -9.558 1.00 61.53 77 ASP A CA 1
ATOM 590 C C . ASP A 1 77 ? 20.140 0.579 -9.195 1.00 61.53 77 ASP A C 1
ATOM 592 O O . ASP A 1 77 ? 20.103 -0.288 -10.069 1.00 61.53 77 ASP A O 1
ATOM 596 N N . CYS A 1 78 ? 19.728 0.317 -7.958 1.00 67.50 78 CYS A N 1
ATOM 597 C CA . CYS A 1 78 ? 19.058 -0.926 -7.580 1.00 67.50 78 CYS A CA 1
ATOM 598 C C . CYS A 1 78 ? 17.940 -0.621 -6.584 1.00 67.50 78 CYS A C 1
ATOM 600 O O . CYS A 1 78 ? 18.094 0.226 -5.707 1.00 67.50 78 CYS A O 1
ATOM 602 N N . TYR A 1 79 ? 16.818 -1.319 -6.716 1.00 77.25 79 TYR A N 1
ATOM 603 C CA . TYR A 1 79 ? 15.681 -1.214 -5.811 1.00 77.25 79 TYR A CA 1
ATOM 604 C C . TYR A 1 79 ? 15.106 -2.605 -5.576 1.00 77.25 79 TYR A C 1
ATOM 606 O O . TYR A 1 79 ? 15.213 -3.493 -6.424 1.00 77.25 79 TYR A O 1
ATOM 614 N N . PHE A 1 80 ? 14.500 -2.781 -4.410 1.00 81.81 80 PHE A N 1
ATOM 615 C CA . PHE A 1 80 ? 13.698 -3.952 -4.111 1.00 81.81 80 PHE A CA 1
ATOM 616 C C . PHE A 1 80 ? 12.242 -3.623 -4.442 1.00 81.81 80 PHE A C 1
ATOM 618 O O . PHE A 1 80 ? 11.670 -2.699 -3.864 1.00 81.81 80 PHE A O 1
ATOM 625 N N . ASN A 1 81 ? 11.658 -4.338 -5.404 1.00 83.94 81 ASN A N 1
ATOM 626 C CA . ASN A 1 81 ? 10.249 -4.176 -5.740 1.00 83.94 81 ASN A CA 1
ATOM 627 C C . ASN A 1 81 ? 9.403 -5.011 -4.773 1.00 83.94 81 ASN A C 1
ATOM 629 O O . ASN A 1 81 ? 9.350 -6.231 -4.907 1.00 83.94 81 ASN A O 1
ATOM 633 N N . THR A 1 82 ? 8.750 -4.357 -3.812 1.00 85.06 82 THR A N 1
ATOM 634 C CA . THR A 1 82 ? 7.833 -5.028 -2.874 1.00 85.06 82 THR A CA 1
ATOM 635 C C . THR A 1 82 ? 6.541 -5.480 -3.557 1.00 85.06 82 THR A C 1
ATOM 637 O O . THR A 1 82 ? 5.866 -6.375 -3.060 1.00 85.06 82 THR A O 1
ATOM 640 N N . GLY A 1 83 ? 6.204 -4.882 -4.704 1.00 83.56 83 GLY A N 1
ATOM 641 C CA . GLY A 1 83 ? 4.896 -5.021 -5.328 1.00 83.56 83 GLY A CA 1
ATOM 642 C C . GLY A 1 83 ? 3.813 -4.209 -4.623 1.00 83.56 83 GLY A C 1
ATOM 643 O O . GLY A 1 83 ? 2.647 -4.444 -4.890 1.00 83.56 83 GLY A O 1
ATOM 644 N N . ASP A 1 84 ? 4.165 -3.258 -3.755 1.00 86.38 84 ASP A N 1
ATOM 645 C CA . ASP A 1 84 ? 3.203 -2.427 -3.030 1.00 86.38 84 ASP A CA 1
ATOM 646 C C . ASP A 1 84 ? 3.359 -0.955 -3.410 1.00 86.38 84 ASP A C 1
ATOM 648 O O . ASP A 1 84 ? 4.468 -0.422 -3.515 1.00 86.38 84 ASP A O 1
ATOM 652 N N . LEU A 1 85 ? 2.227 -0.283 -3.594 1.00 85.88 85 LEU A N 1
ATOM 653 C CA . LEU A 1 85 ? 2.155 1.152 -3.777 1.00 85.88 85 LEU A CA 1
ATOM 654 C C . LEU A 1 85 ? 2.080 1.825 -2.409 1.00 85.88 85 LEU A C 1
ATOM 656 O O . LEU A 1 85 ? 1.127 1.650 -1.648 1.00 85.88 85 LEU A O 1
ATOM 660 N N . LEU A 1 86 ? 3.090 2.636 -2.120 1.00 89.38 86 LEU A N 1
ATOM 661 C CA . LEU A 1 86 ? 3.191 3.409 -0.891 1.00 89.38 86 LEU A CA 1
ATOM 662 C C . LEU A 1 86 ? 3.125 4.903 -1.205 1.00 89.38 86 LEU A C 1
ATOM 664 O O . LEU A 1 86 ? 3.567 5.359 -2.261 1.00 89.38 86 LEU A O 1
ATOM 668 N N . ARG A 1 87 ? 2.596 5.676 -0.260 1.00 89.44 87 ARG A N 1
ATOM 669 C CA . ARG A 1 87 ? 2.548 7.137 -0.317 1.00 89.44 87 ARG A CA 1
ATOM 670 C C . ARG A 1 87 ? 3.350 7.717 0.836 1.00 89.44 87 ARG A C 1
ATOM 672 O O . ARG A 1 87 ? 3.075 7.396 1.988 1.00 89.44 87 ARG A O 1
ATOM 679 N N . ASP A 1 88 ? 4.303 8.589 0.527 1.00 91.56 88 ASP A N 1
ATOM 680 C CA . ASP A 1 88 ? 4.942 9.430 1.539 1.00 91.56 88 ASP A CA 1
ATOM 681 C C . ASP A 1 88 ? 3.911 10.424 2.092 1.00 91.56 88 ASP A C 1
ATOM 683 O O . ASP A 1 88 ? 3.238 11.124 1.332 1.00 91.56 88 ASP A O 1
ATOM 687 N N . ILE A 1 89 ? 3.762 10.450 3.415 1.00 92.31 89 ILE A N 1
ATOM 688 C CA . ILE A 1 89 ? 2.857 11.363 4.125 1.00 92.31 89 ILE A CA 1
ATOM 689 C C . ILE A 1 89 ? 3.619 12.361 5.014 1.00 92.31 89 ILE A C 1
ATOM 691 O O . ILE A 1 89 ? 3.006 13.103 5.781 1.00 92.31 89 ILE A O 1
ATOM 695 N N . GLY A 1 90 ? 4.948 12.410 4.897 1.00 90.06 90 GLY A N 1
ATOM 696 C CA . GLY A 1 90 ? 5.829 13.303 5.639 1.00 90.06 90 GLY A CA 1
ATOM 697 C C . GLY A 1 90 ? 6.381 12.698 6.932 1.00 90.06 90 GLY A C 1
ATOM 698 O O . GLY A 1 90 ? 5.956 11.647 7.404 1.00 90.06 90 GLY A O 1
ATOM 699 N N . PHE A 1 91 ? 7.379 13.373 7.517 1.00 89.00 91 PHE A N 1
ATOM 700 C CA . PHE A 1 91 ? 8.056 12.957 8.760 1.00 89.00 91 PHE A CA 1
ATOM 701 C C . PHE A 1 91 ? 8.587 11.511 8.738 1.00 89.00 91 PHE A C 1
ATOM 703 O O . PHE A 1 91 ? 8.609 10.836 9.766 1.00 89.00 91 PHE A O 1
ATOM 710 N N . GLY A 1 92 ? 8.985 11.017 7.562 1.00 89.06 92 GLY A N 1
ATOM 711 C CA . GLY A 1 92 ? 9.470 9.647 7.385 1.00 89.06 92 GLY A CA 1
ATOM 712 C C . GLY A 1 92 ? 8.389 8.570 7.520 1.00 89.06 92 GLY A C 1
ATOM 713 O O . GLY A 1 92 ? 8.733 7.395 7.624 1.00 89.06 92 GLY A O 1
ATOM 714 N N . HIS A 1 93 ? 7.110 8.953 7.532 1.00 92.06 93 HIS A N 1
ATOM 715 C CA . HIS A 1 93 ? 5.988 8.029 7.579 1.00 92.06 93 HIS A CA 1
ATOM 716 C C . HIS A 1 93 ? 5.472 7.736 6.178 1.00 92.06 93 HIS A C 1
ATOM 718 O O . HIS A 1 93 ? 5.432 8.612 5.312 1.00 92.06 93 HIS A O 1
ATOM 724 N N . VAL A 1 94 ? 5.018 6.504 5.979 1.00 92.81 94 VAL A N 1
ATOM 725 C CA . VAL A 1 94 ? 4.387 6.088 4.730 1.00 92.81 94 VAL A CA 1
ATOM 726 C C . VAL A 1 94 ? 3.009 5.499 4.984 1.00 92.81 94 VAL A C 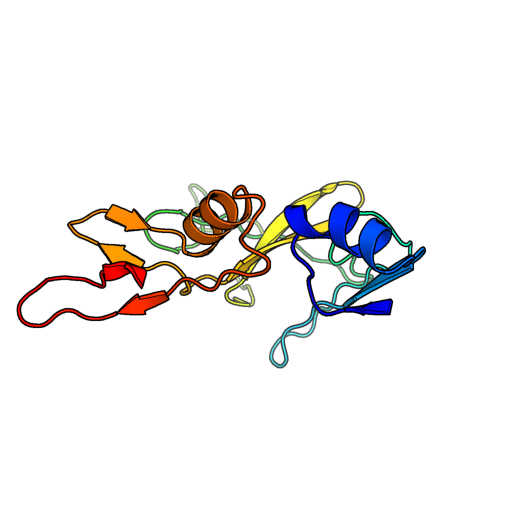1
ATOM 728 O O . VAL A 1 94 ? 2.707 4.934 6.039 1.00 92.81 94 VAL A O 1
ATOM 731 N N . GLN A 1 95 ? 2.140 5.666 4.005 1.00 91.25 95 GLN A N 1
ATOM 732 C CA . GLN A 1 95 ? 0.808 5.099 3.966 1.00 91.25 95 GLN A CA 1
ATOM 733 C C . GLN A 1 95 ? 0.783 3.990 2.917 1.00 91.25 95 GLN A C 1
ATOM 735 O O . GLN A 1 95 ? 1.259 4.184 1.798 1.00 91.25 95 GLN A O 1
ATOM 740 N N . PHE A 1 96 ? 0.218 2.840 3.280 1.00 87.75 96 PHE A N 1
ATOM 741 C CA . PHE A 1 96 ? -0.090 1.792 2.316 1.00 87.75 96 PHE A CA 1
ATOM 742 C C . PHE A 1 96 ? -1.260 2.245 1.443 1.00 87.75 96 PHE A C 1
ATOM 744 O O . PHE A 1 96 ? -2.291 2.671 1.971 1.00 87.75 96 PHE A O 1
ATOM 751 N N . VAL A 1 97 ? -1.079 2.200 0.124 1.00 83.19 97 VAL A N 1
ATOM 752 C CA . VAL A 1 97 ? -2.104 2.605 -0.842 1.00 83.19 97 VAL A CA 1
ATOM 753 C C . VAL A 1 97 ? -2.754 1.378 -1.457 1.00 83.19 97 VAL A C 1
ATOM 755 O O . VAL A 1 97 ? -3.970 1.249 -1.368 1.00 83.19 97 VAL A O 1
ATOM 758 N N . ASP A 1 98 ? -1.962 0.507 -2.083 1.00 78.31 98 ASP A N 1
ATOM 759 C CA . ASP A 1 98 ? -2.476 -0.650 -2.818 1.00 78.31 98 ASP A CA 1
ATOM 760 C C . ASP A 1 98 ? -1.380 -1.696 -3.058 1.00 78.31 98 ASP A C 1
ATOM 762 O O . ASP A 1 98 ? -0.194 -1.399 -2.895 1.00 78.31 98 ASP A O 1
ATOM 766 N N . ARG A 1 99 ? -1.760 -2.888 -3.520 1.00 79.38 99 ARG A N 1
ATOM 767 C CA . ARG A 1 99 ? -0.824 -3.889 -4.035 1.00 79.38 99 ARG A CA 1
ATOM 768 C C . ARG A 1 99 ? -0.790 -3.843 -5.561 1.00 79.38 99 ARG A C 1
ATOM 770 O O . ARG A 1 99 ? -1.794 -4.015 -6.251 1.00 79.38 99 ARG A O 1
ATOM 777 N N . LEU A 1 100 ? 0.392 -3.614 -6.117 1.00 75.56 100 LEU A N 1
ATOM 778 C CA . LEU A 1 100 ? 0.631 -3.665 -7.554 1.00 75.56 100 LEU A CA 1
ATOM 779 C C . LEU A 1 100 ? 0.363 -5.090 -8.060 1.00 75.56 100 LEU A C 1
ATOM 781 O O . LEU A 1 100 ? 0.990 -6.052 -7.621 1.00 75.56 100 LEU A O 1
ATOM 785 N N . GLY A 1 101 ? -0.572 -5.211 -9.003 1.00 72.06 101 GLY A N 1
ATOM 786 C CA . 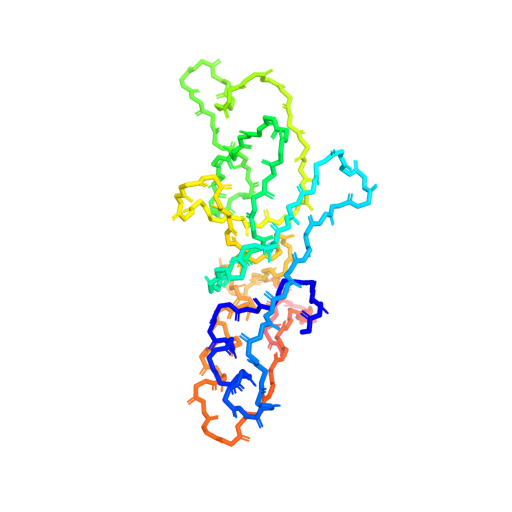GLY A 1 101 ? -1.058 -6.494 -9.522 1.00 72.06 101 GLY A CA 1
ATOM 787 C C . GLY A 1 101 ? -2.487 -6.843 -9.099 1.00 72.06 101 GLY A C 1
ATOM 788 O O . GLY A 1 101 ? -3.105 -7.677 -9.761 1.00 72.06 101 GLY A O 1
ATOM 789 N N . ASP A 1 102 ? -3.042 -6.157 -8.094 1.00 75.06 102 ASP A N 1
ATOM 790 C CA . ASP A 1 102 ? -4.469 -6.258 -7.761 1.00 75.06 102 ASP A CA 1
ATOM 791 C C . ASP A 1 102 ? -5.341 -5.441 -8.733 1.00 75.06 102 ASP A C 1
ATOM 793 O O . ASP A 1 102 ? -6.560 -5.566 -8.743 1.00 75.06 102 ASP A O 1
ATOM 797 N N . THR A 1 103 ? -4.740 -4.675 -9.647 1.00 76.38 103 THR A N 1
ATOM 798 C CA . THR A 1 103 ? -5.447 -4.043 -10.765 1.00 76.38 103 THR A CA 1
ATOM 799 C C . THR A 1 103 ? -5.797 -5.057 -11.859 1.00 76.38 103 THR A C 1
ATOM 801 O O . THR A 1 103 ? -5.070 -6.015 -12.134 1.00 76.38 103 THR A O 1
ATOM 804 N N . TYR A 1 104 ? -6.919 -4.841 -12.542 1.00 85.06 104 TYR A N 1
ATOM 805 C CA . TYR A 1 104 ? -7.306 -5.638 -13.705 1.00 85.06 104 TYR A CA 1
ATOM 806 C C . TYR A 1 104 ? -7.662 -4.750 -14.891 1.00 85.06 104 TYR A C 1
ATOM 808 O O . TYR A 1 104 ? -8.071 -3.605 -14.727 1.00 85.06 104 TYR A O 1
ATO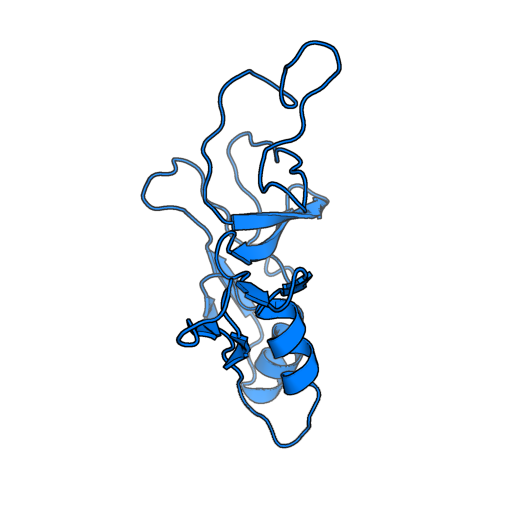M 816 N N . ARG A 1 105 ? -7.512 -5.277 -16.112 1.00 84.31 105 ARG A N 1
ATOM 817 C CA . ARG A 1 105 ? -7.822 -4.527 -17.333 1.00 84.31 105 ARG A CA 1
ATOM 818 C C . ARG A 1 105 ? -9.139 -4.988 -17.934 1.00 84.31 105 ARG A C 1
ATOM 820 O O . ARG A 1 105 ? -9.213 -6.121 -18.410 1.00 84.31 105 ARG A O 1
ATOM 827 N N . TRP A 1 106 ? -10.139 -4.114 -17.982 1.00 87.31 106 TRP A N 1
ATOM 828 C CA . TRP A 1 106 ? -11.447 -4.410 -18.566 1.00 87.31 106 TRP A CA 1
ATOM 829 C C . TRP A 1 106 ? -11.743 -3.480 -19.736 1.00 87.31 106 TRP A C 1
ATOM 831 O O . TRP A 1 106 ? -11.688 -2.263 -19.604 1.00 87.31 106 TRP A O 1
ATOM 841 N N . LYS A 1 107 ? -12.058 -4.055 -20.905 1.00 85.81 107 LYS A N 1
ATOM 842 C CA . LYS A 1 107 ? -12.400 -3.301 -22.129 1.00 85.81 107 LYS A CA 1
ATOM 843 C C . LYS A 1 107 ? -11.388 -2.216 -22.534 1.00 85.81 107 LYS A C 1
ATOM 845 O O . LYS A 1 107 ? -11.751 -1.257 -23.201 1.00 85.81 107 LYS A O 1
ATOM 850 N N . GLY A 1 108 ? -10.114 -2.401 -22.193 1.00 82.38 108 GLY A N 1
ATOM 851 C CA . GLY A 1 108 ? -9.056 -1.443 -22.516 1.00 82.38 108 GLY A CA 1
ATOM 852 C C . GLY A 1 108 ? -8.605 -0.585 -21.340 1.00 82.38 108 GLY A C 1
ATOM 853 O O . GLY A 1 108 ? -7.474 -0.115 -21.372 1.00 82.38 108 GLY A O 1
ATOM 854 N N . GLU A 1 109 ? -9.424 -0.481 -20.296 1.00 81.94 109 GLU A N 1
ATOM 855 C CA . GLU A 1 109 ? -9.196 0.392 -19.146 1.00 81.94 109 GLU A CA 1
ATOM 856 C C . GLU A 1 109 ? -8.543 -0.365 -17.991 1.00 81.94 109 GLU A C 1
ATOM 858 O O . GLU A 1 109 ? -8.913 -1.508 -17.706 1.00 81.94 109 GLU A O 1
ATOM 863 N N . ASN A 1 110 ? -7.586 0.273 -17.316 1.00 83.31 110 ASN A N 1
ATOM 864 C CA . ASN A 1 110 ? -7.036 -0.229 -16.058 1.00 83.31 110 ASN A CA 1
ATOM 865 C C . ASN A 1 110 ? -8.002 0.113 -14.921 1.00 83.31 110 ASN A C 1
ATOM 867 O O . ASN A 1 110 ? -8.365 1.272 -14.745 1.00 83.31 110 ASN A O 1
ATOM 871 N N . VAL A 1 111 ? -8.396 -0.895 -14.149 1.00 84.81 111 VAL A N 1
ATOM 872 C CA . VAL A 1 111 ? -9.327 -0.767 -13.028 1.00 84.81 111 VAL A CA 1
ATOM 873 C C . VAL A 1 111 ? -8.603 -1.133 -11.736 1.00 84.81 111 VAL A C 1
ATOM 875 O O . VAL A 1 111 ? -8.046 -2.228 -11.624 1.00 84.81 111 VAL A O 1
ATOM 878 N N . SER A 1 112 ? -8.611 -0.220 -10.761 1.00 84.50 112 SER A N 1
ATOM 879 C CA . SER A 1 112 ? -8.143 -0.489 -9.397 1.00 84.50 112 SER A CA 1
ATOM 880 C C . SER A 1 112 ? -9.244 -1.184 -8.604 1.00 84.50 112 SER A C 1
ATOM 882 O O . SER A 1 112 ? -10.346 -0.655 -8.459 1.00 84.50 112 SER A O 1
ATOM 884 N N . THR A 1 113 ? -8.950 -2.372 -8.076 1.00 86.06 113 THR A N 1
ATOM 885 C CA . THR A 1 113 ? -9.837 -3.074 -7.136 1.00 86.06 113 THR A CA 1
ATOM 886 C C . THR A 1 113 ? -10.072 -2.239 -5.889 1.00 86.06 113 THR A C 1
ATOM 888 O O . THR A 1 113 ? -11.217 -2.102 -5.472 1.00 86.06 113 THR A O 1
ATOM 891 N N . THR A 1 114 ? -9.033 -1.573 -5.383 1.00 80.88 114 THR A N 1
ATOM 892 C CA . THR A 1 114 ? -9.124 -0.659 -4.241 1.00 80.88 114 THR A CA 1
ATOM 893 C C . THR A 1 114 ? -10.088 0.500 -4.491 1.00 80.88 114 THR A C 1
ATOM 895 O O . THR A 1 114 ? -10.887 0.832 -3.614 1.00 80.88 114 THR A O 1
ATOM 898 N N . GLU A 1 115 ? -10.063 1.120 -5.673 1.00 83.75 115 GLU A N 1
ATOM 899 C CA . GLU A 1 115 ? -11.020 2.182 -6.011 1.00 83.75 115 GLU A CA 1
ATOM 900 C C . GLU A 1 115 ? -12.461 1.655 -6.031 1.00 83.75 115 GLU A C 1
ATOM 902 O O . GLU A 1 115 ? -13.347 2.253 -5.416 1.00 83.75 115 GLU A O 1
ATOM 907 N N . VAL A 1 116 ? -12.685 0.503 -6.670 1.00 89.19 116 VAL A N 1
ATOM 908 C CA . VAL A 1 116 ? -14.002 -0.150 -6.728 1.00 89.19 116 VAL A CA 1
ATOM 909 C C . VAL A 1 116 ? -14.510 -0.496 -5.325 1.00 89.19 116 VAL A C 1
ATOM 911 O O . VAL A 1 116 ? -15.656 -0.195 -4.988 1.00 89.19 116 VAL A O 1
ATOM 914 N N . GLU A 1 117 ? -13.658 -1.079 -4.484 1.00 89.50 117 GLU A N 1
ATOM 915 C CA . GLU A 1 117 ? -13.979 -1.427 -3.100 1.00 89.50 117 GLU A CA 1
ATOM 916 C C . GLU A 1 117 ? -14.335 -0.189 -2.278 1.00 89.50 117 GLU A C 1
ATOM 918 O O . GLU A 1 117 ? -15.345 -0.200 -1.581 1.00 89.50 117 GLU A O 1
ATOM 923 N N . ASN A 1 118 ? -13.565 0.899 -2.392 1.00 84.69 118 ASN A N 1
ATOM 924 C CA . ASN A 1 118 ? -13.831 2.141 -1.662 1.00 84.69 118 ASN A CA 1
ATOM 925 C C . ASN A 1 118 ? -15.182 2.763 -2.048 1.00 84.69 118 ASN A C 1
ATOM 927 O O . ASN A 1 118 ? -15.894 3.265 -1.179 1.00 84.69 118 ASN A O 1
ATOM 931 N N . VAL A 1 119 ? -15.561 2.712 -3.331 1.00 90.50 119 VAL A N 1
ATOM 932 C CA . VAL A 1 119 ? -16.879 3.184 -3.787 1.00 90.50 119 VAL A CA 1
ATOM 933 C C . VAL A 1 119 ? -18.000 2.337 -3.182 1.00 90.50 119 VAL A C 1
ATOM 935 O O . VAL A 1 119 ? -18.989 2.883 -2.693 1.00 90.50 119 VAL A O 1
ATOM 938 N N . LEU A 1 120 ? -17.849 1.010 -3.181 1.00 90.38 120 LEU A N 1
ATOM 939 C CA . LEU A 1 120 ? -18.856 0.089 -2.648 1.00 90.38 120 LEU A CA 1
ATOM 940 C C . LEU A 1 120 ? -18.968 0.156 -1.116 1.00 90.38 120 LEU A C 1
ATOM 942 O O . LEU A 1 120 ? -20.078 0.096 -0.585 1.00 90.38 120 LEU A O 1
ATOM 946 N N . LEU A 1 121 ? -17.848 0.349 -0.414 1.00 87.62 121 LEU A N 1
ATOM 947 C CA . LEU A 1 121 ? -17.799 0.566 1.037 1.00 87.62 121 LEU A CA 1
ATOM 948 C C . LEU A 1 121 ? -18.516 1.850 1.472 1.00 87.62 121 LEU A C 1
ATOM 950 O O . LEU A 1 121 ? -18.961 1.941 2.610 1.00 87.62 121 LEU A O 1
ATOM 954 N N . GLY A 1 122 ? -18.703 2.822 0.574 1.00 85.44 122 GLY A N 1
ATOM 955 C CA . GLY A 1 122 ? -19.508 4.013 0.855 1.00 85.44 122 GLY A CA 1
ATOM 956 C C . GLY A 1 122 ? -20.999 3.726 1.091 1.00 85.44 122 GLY A C 1
ATOM 957 O O . GLY A 1 122 ? -21.732 4.615 1.529 1.00 85.44 122 GLY A O 1
ATOM 958 N N . HIS A 1 123 ? -21.481 2.511 0.801 1.00 90.50 123 HIS A N 1
ATOM 959 C CA . HIS A 1 123 ? -22.874 2.139 1.013 1.00 90.50 123 HIS A CA 1
ATOM 960 C C . HIS A 1 123 ? -23.122 1.672 2.464 1.00 90.50 123 HIS A C 1
ATOM 962 O O . HIS A 1 123 ? -22.526 0.690 2.900 1.00 90.50 123 HIS A O 1
ATOM 968 N N . PRO A 1 124 ? -24.088 2.253 3.204 1.00 88.94 124 PRO A N 1
ATOM 969 C CA . PRO A 1 124 ? -24.243 2.035 4.651 1.00 88.94 124 PRO A CA 1
ATOM 970 C C . PRO A 1 124 ? -24.630 0.604 5.062 1.00 88.94 124 PRO A C 1
ATOM 972 O O . PRO A 1 124 ? -24.579 0.263 6.240 1.00 88.94 124 PRO A O 1
ATOM 975 N N . GLN A 1 125 ? -25.065 -0.230 4.114 1.00 93.56 125 GLN A N 1
ATOM 976 C CA . GLN A 1 125 ? -25.395 -1.643 4.357 1.00 93.56 125 GLN A CA 1
ATOM 977 C C . GLN A 1 125 ? -24.236 -2.603 4.054 1.00 93.56 125 GLN A C 1
ATOM 979 O O . GLN A 1 125 ? -24.360 -3.801 4.296 1.00 93.56 125 GLN A O 1
ATOM 984 N N . VAL A 1 126 ? -23.138 -2.103 3.492 1.00 86.00 126 VAL A N 1
ATOM 985 C CA . VAL A 1 126 ? -21.985 -2.907 3.097 1.00 86.00 126 VAL A CA 1
ATOM 986 C C . VAL A 1 126 ? -20.946 -2.817 4.207 1.00 86.00 126 VAL A C 1
ATOM 988 O O . VAL A 1 126 ? -20.460 -1.740 4.522 1.00 86.00 126 VAL A O 1
ATOM 991 N N . ALA A 1 127 ? -20.638 -3.951 4.835 1.00 83.50 127 ALA A N 1
ATOM 992 C CA . ALA A 1 127 ? -19.669 -3.993 5.929 1.00 83.50 127 ALA A CA 1
ATOM 993 C C . ALA A 1 127 ? -18.226 -4.139 5.428 1.00 83.50 127 ALA A C 1
ATOM 995 O O . ALA A 1 127 ? -17.321 -3.538 5.995 1.00 83.50 127 ALA A O 1
ATOM 996 N N . GLU A 1 128 ? -18.023 -4.955 4.393 1.00 82.88 128 GLU A N 1
ATOM 997 C CA . GLU A 1 128 ? -16.722 -5.280 3.809 1.00 82.88 128 GLU A CA 1
ATOM 998 C C . GLU A 1 128 ? -16.906 -5.553 2.312 1.00 82.88 128 GLU A C 1
ATOM 1000 O O . GLU A 1 128 ? -17.968 -6.018 1.887 1.00 82.88 128 GLU A O 1
ATOM 1005 N N . VAL A 1 129 ? -15.876 -5.265 1.516 1.00 87.50 129 VAL A N 1
ATOM 1006 C CA . VAL A 1 129 ? -15.855 -5.509 0.069 1.00 87.50 129 VAL A CA 1
ATOM 1007 C C . VAL A 1 129 ? -14.488 -6.045 -0.312 1.00 87.50 129 VAL A C 1
ATOM 1009 O O . VAL A 1 129 ? -13.474 -5.559 0.184 1.00 87.50 129 VAL A O 1
ATOM 1012 N N . VAL A 1 130 ? -14.487 -7.025 -1.210 1.00 86.00 130 VAL A N 1
ATOM 1013 C CA . VAL A 1 130 ? -13.297 -7.489 -1.919 1.00 86.00 130 VAL A CA 1
ATOM 1014 C C . VAL A 1 130 ? -13.643 -7.501 -3.400 1.00 86.00 130 VAL A C 1
ATOM 1016 O O . VAL A 1 130 ? -14.650 -8.099 -3.772 1.00 86.00 130 VAL A O 1
ATOM 1019 N N . ALA A 1 131 ? -12.833 -6.845 -4.221 1.00 88.69 131 ALA A N 1
ATOM 1020 C CA . ALA A 1 131 ? -12.958 -6.834 -5.668 1.00 88.69 131 ALA A CA 1
ATOM 1021 C C . ALA A 1 131 ? -11.757 -7.539 -6.293 1.00 88.69 131 ALA A C 1
ATOM 1023 O O . ALA A 1 131 ? -10.621 -7.394 -5.845 1.00 88.69 131 ALA A O 1
ATOM 1024 N N . TYR A 1 132 ? -11.989 -8.285 -7.367 1.00 87.31 132 TYR A N 1
ATOM 1025 C CA . TYR A 1 132 ? -10.908 -8.915 -8.119 1.00 87.31 132 TYR A CA 1
ATOM 1026 C C . TYR A 1 132 ? -11.269 -9.087 -9.591 1.00 87.31 132 TYR 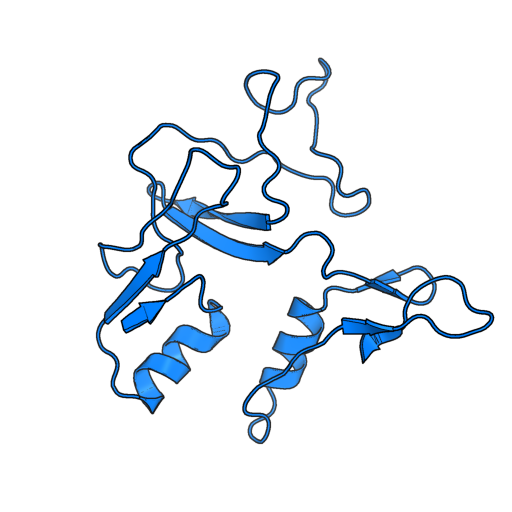A C 1
ATOM 1028 O O . TYR A 1 132 ? -12.431 -9.154 -9.982 1.00 87.31 132 TYR A O 1
ATOM 1036 N N . GLY A 1 133 ? -10.247 -9.160 -10.442 1.00 87.94 133 GLY A N 1
ATOM 1037 C CA . GLY A 1 133 ? -10.449 -9.435 -11.860 1.00 87.94 133 GLY A CA 1
ATOM 1038 C C . GLY A 1 133 ? -10.751 -10.914 -12.116 1.00 87.94 133 GLY A C 1
ATOM 1039 O O . GLY A 1 133 ? -10.030 -11.790 -11.644 1.00 87.94 133 GLY A O 1
ATOM 1040 N N . VAL A 1 134 ? -11.721 -11.226 -12.964 1.00 89.81 134 VAL A N 1
ATOM 1041 C CA . VAL A 1 134 ? -11.997 -12.581 -13.461 1.00 89.81 134 VAL A CA 1
ATOM 1042 C C . VAL A 1 134 ? -11.830 -12.607 -14.972 1.00 89.81 134 VAL A C 1
ATOM 1044 O O . VAL A 1 134 ? -12.301 -11.715 -15.676 1.00 89.81 134 VAL A O 1
ATOM 1047 N N . GLU A 1 135 ? -11.130 -13.614 -15.484 1.00 87.56 135 GLU A N 1
ATOM 1048 C CA . GLU A 1 135 ? -10.994 -13.806 -16.926 1.00 87.56 135 GLU A CA 1
ATOM 1049 C C . GLU A 1 135 ? -12.337 -14.244 -17.518 1.00 87.56 135 GLU A C 1
ATOM 1051 O O . GLU A 1 135 ? -12.960 -15.196 -17.046 1.00 87.56 135 GLU A O 1
ATOM 1056 N N . ILE A 1 136 ? -12.797 -13.538 -18.551 1.00 87.94 136 ILE A N 1
ATOM 1057 C CA . ILE A 1 136 ? -14.050 -13.860 -19.233 1.00 87.94 136 ILE A CA 1
ATOM 1058 C C . ILE A 1 136 ? -13.723 -14.495 -20.579 1.00 87.94 136 ILE A C 1
ATOM 1060 O O . ILE A 1 136 ? -12.974 -13.939 -21.387 1.00 87.94 136 ILE A O 1
ATOM 1064 N N . HIS A 1 137 ? -14.315 -15.663 -20.827 1.00 90.12 137 HIS A N 1
ATOM 1065 C CA . HIS A 1 137 ? -14.082 -16.433 -22.042 1.00 90.12 137 HIS A CA 1
ATOM 1066 C C . HIS A 1 137 ? -14.333 -15.596 -23.309 1.00 90.12 137 HIS A C 1
ATOM 1068 O O . HIS A 1 137 ? -15.320 -14.864 -23.395 1.00 90.12 137 HIS A O 1
ATOM 1074 N N . ASN A 1 138 ? -13.447 -15.731 -24.302 1.00 89.50 138 ASN A N 1
ATOM 1075 C CA . ASN A 1 138 ? -13.467 -14.986 -25.570 1.00 89.50 138 ASN A CA 1
ATOM 1076 C C . ASN A 1 138 ? -13.404 -13.454 -25.428 1.00 89.50 138 ASN A C 1
ATOM 1078 O O . ASN A 1 138 ? -13.889 -12.730 -26.299 1.00 89.50 138 ASN A O 1
ATOM 1082 N N . THR A 1 139 ? -12.792 -12.942 -24.358 1.00 83.94 139 THR A N 1
ATOM 1083 C CA . THR A 1 139 ? -12.538 -11.504 -24.195 1.00 83.94 139 THR A CA 1
ATOM 1084 C C . THR A 1 139 ? -11.067 -11.225 -23.901 1.00 83.94 139 THR A C 1
ATOM 1086 O O . THR A 1 139 ? -10.354 -12.073 -23.376 1.00 83.94 139 THR A O 1
ATOM 1089 N N . ASN A 1 140 ? -10.604 -10.022 -24.251 1.00 76.12 140 ASN A N 1
ATOM 1090 C CA . ASN A 1 140 ? -9.275 -9.548 -23.873 1.00 76.12 140 ASN A CA 1
ATOM 1091 C C . ASN A 1 140 ? -9.356 -8.815 -22.530 1.00 76.12 140 ASN A C 1
ATOM 1093 O O . ASN A 1 140 ? -9.916 -7.718 -22.465 1.00 76.12 140 ASN A O 1
ATOM 1097 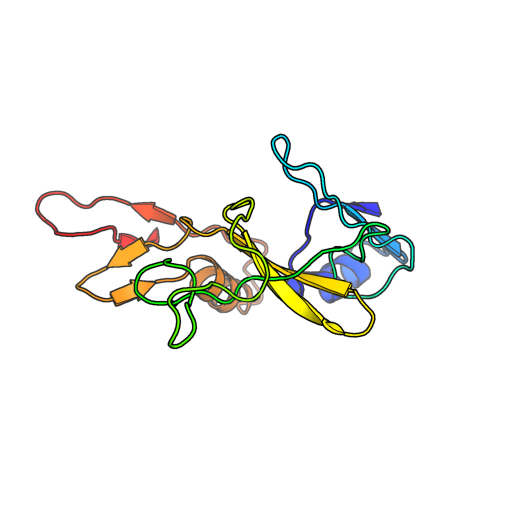N N . GLY A 1 141 ? -8.739 -9.384 -21.495 1.00 80.50 141 GLY A N 1
ATOM 1098 C CA . GLY A 1 141 ? -8.652 -8.788 -20.161 1.00 80.50 141 GLY A CA 1
ATOM 1099 C C . GLY A 1 141 ? -9.430 -9.560 -19.095 1.00 80.50 141 GLY A C 1
ATOM 1100 O O . GLY A 1 141 ? -9.795 -10.717 -19.279 1.00 80.50 141 GLY A O 1
ATOM 1101 N N . ARG A 1 142 ? -9.659 -8.908 -17.957 1.00 84.81 142 ARG A N 1
ATOM 1102 C CA . ARG A 1 142 ? -10.389 -9.442 -16.802 1.00 84.81 142 ARG A CA 1
ATOM 1103 C C . ARG A 1 142 ? -11.509 -8.462 -16.444 1.00 84.81 142 ARG A C 1
ATOM 1105 O O . ARG A 1 142 ? -11.293 -7.258 -16.515 1.00 84.81 142 ARG A O 1
ATOM 1112 N N . ALA A 1 143 ? -12.694 -8.956 -16.107 1.00 87.94 143 ALA A N 1
ATOM 1113 C CA . ALA A 1 143 ? -13.812 -8.148 -15.616 1.00 87.94 143 ALA A CA 1
ATOM 1114 C C . ALA A 1 143 ? -13.810 -8.116 -14.085 1.00 87.94 143 ALA A C 1
ATOM 1116 O O . ALA A 1 143 ? -13.376 -9.082 -13.468 1.00 87.94 143 ALA A O 1
ATOM 1117 N N . GLY A 1 144 ? -14.317 -7.045 -13.479 1.00 87.00 144 GLY A N 1
ATOM 1118 C CA . GLY A 1 144 ? -14.479 -6.988 -12.026 1.00 87.00 144 GLY A CA 1
ATOM 1119 C C . GLY A 1 144 ? -15.547 -7.947 -11.521 1.00 87.00 144 GLY A C 1
ATOM 1120 O O . GLY A 1 144 ? -16.626 -8.020 -12.114 1.00 87.00 144 GLY A O 1
ATOM 1121 N N . MET A 1 145 ? -15.242 -8.633 -10.422 1.00 83.75 145 MET A N 1
ATOM 1122 C CA . MET A 1 145 ? -16.171 -9.379 -9.574 1.00 83.75 145 MET A CA 1
ATOM 1123 C C . MET A 1 145 ? -16.035 -8.916 -8.129 1.00 83.75 145 MET A C 1
ATOM 1125 O O . MET A 1 145 ? -14.903 -8.527 -7.753 1.00 83.75 145 MET A O 1
#

pLDDT: mean 83.55, std 7.61, range [52.88, 93.56]